Protein AF-A0A7R9AU11-F1 (afdb_monomer_lite)

pLDDT: mean 81.53, std 12.24, range [40.12, 93.38]

Secondary structure (DSSP, 8-state):
-HHHHHHHHHHHHHHHHHHHHHHHHHHHHHHHHH--SHHHHHHHHHHHHHHHHHHHHHHHHHHHHHH-SS-S--HHHHHHHHHHHHHHHHHHHHHHHHHHHHTT--

Organism: Timema shepardi (NCBI:txid629360)

InterPro domains:
  IPR007207 CCR4-Not complex component, Not N-terminal domain [PF04065] (4-87)
  IPR040168 Not2/Not3/Not5 [PTHR23326] (24-89)

Sequence (106 aa):
MAATRKLQGEIDRCLKKVTEGVETFEDIWQKVHNATNSNQKEKYEADLKKEIKKLQRLRDQIKSWIASGEIKDKSTLLDYRKLIETVKEVSEKKEAYKRMIAVKSE

Structure (mmCIF, N/CA/C/O b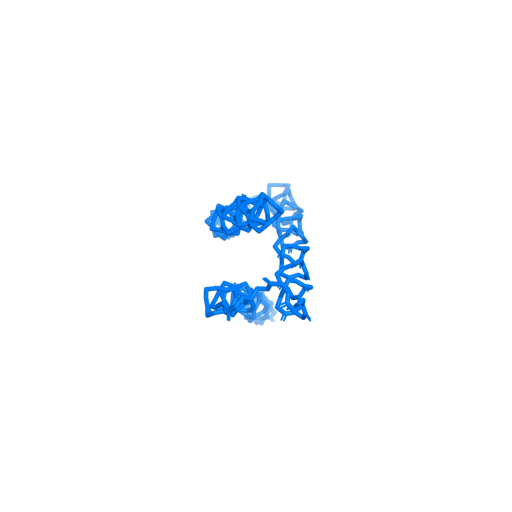ackbone):
data_AF-A0A7R9AU11-F1
#
_entry.id   AF-A0A7R9AU11-F1
#
loop_
_atom_site.group_PDB
_atom_site.id
_atom_site.type_symbol
_atom_site.label_atom_id
_atom_site.label_alt_id
_atom_site.label_comp_id
_atom_site.label_asym_id
_atom_site.label_entity_id
_atom_site.label_seq_id
_atom_site.pdbx_PDB_ins_code
_atom_site.Cartn_x
_atom_site.Cartn_y
_atom_site.Cartn_z
_atom_site.occupancy
_atom_site.B_iso_or_equiv
_atom_site.auth_seq_id
_atom_site.auth_comp_id
_atom_site.auth_asym_id
_atom_site.auth_atom_id
_atom_site.pdbx_PDB_model_num
ATOM 1 N N . MET A 1 1 ? -13.729 9.753 23.840 1.00 58.09 1 MET A N 1
ATOM 2 C CA . MET A 1 1 ? -14.385 9.820 22.508 1.00 58.09 1 MET A CA 1
ATOM 3 C C . MET A 1 1 ? -13.538 10.524 21.432 1.00 58.09 1 MET A C 1
ATOM 5 O O . MET A 1 1 ? -13.659 10.145 20.275 1.00 58.09 1 MET A O 1
ATOM 9 N N . ALA A 1 2 ? -12.676 11.507 21.753 1.00 63.41 2 ALA A N 1
ATOM 10 C CA . ALA A 1 2 ? -11.844 12.201 20.749 1.00 63.41 2 ALA A CA 1
ATOM 11 C C . ALA A 1 2 ? -10.679 11.353 20.184 1.00 63.41 2 ALA A C 1
ATOM 13 O O . ALA A 1 2 ? -10.436 11.383 18.980 1.00 63.41 2 ALA A O 1
ATOM 14 N N . ALA A 1 3 ? -10.008 10.550 21.022 1.00 64.31 3 ALA A N 1
ATOM 15 C CA . ALA A 1 3 ? -8.905 9.675 20.597 1.00 64.31 3 ALA A CA 1
ATOM 16 C C . ALA A 1 3 ? -9.351 8.628 19.557 1.00 64.31 3 ALA A C 1
ATOM 18 O O . ALA A 1 3 ? -8.717 8.476 18.519 1.00 64.31 3 ALA A O 1
ATOM 19 N N . THR A 1 4 ? -10.513 8.004 19.772 1.00 69.69 4 THR A N 1
ATOM 20 C CA . THR A 1 4 ? -11.099 7.017 18.850 1.00 69.69 4 THR A CA 1
ATOM 21 C C . THR A 1 4 ? -11.444 7.620 17.483 1.00 69.69 4 THR A C 1
ATOM 23 O O . THR A 1 4 ? -11.198 6.991 16.461 1.00 69.69 4 THR A O 1
ATOM 26 N N . ARG A 1 5 ? -11.955 8.864 17.431 1.00 75.75 5 ARG A N 1
ATOM 27 C CA . ARG A 1 5 ? -12.223 9.557 16.153 1.00 75.75 5 ARG A CA 1
ATOM 28 C C . ARG A 1 5 ? -10.940 9.928 15.412 1.00 75.75 5 ARG A C 1
ATOM 30 O O . ARG A 1 5 ? -10.905 9.851 14.188 1.00 75.75 5 ARG A O 1
ATOM 37 N N . LYS A 1 6 ? -9.890 10.319 16.141 1.00 82.69 6 LYS A N 1
ATOM 38 C CA . LYS A 1 6 ? -8.582 10.626 15.549 1.00 82.69 6 LYS A CA 1
ATOM 39 C C . LYS A 1 6 ? -7.960 9.378 14.917 1.00 82.69 6 LYS A C 1
ATOM 41 O O . LYS A 1 6 ? -7.531 9.447 13.768 1.00 82.69 6 LYS A O 1
ATOM 46 N N . LEU A 1 7 ? -8.002 8.249 15.629 1.00 84.69 7 LEU A N 1
ATOM 47 C CA . LEU A 1 7 ? -7.533 6.956 15.131 1.00 84.69 7 LEU A CA 1
ATOM 48 C C . LEU A 1 7 ? -8.318 6.510 13.890 1.00 84.69 7 LEU A C 1
ATOM 50 O O . LEU A 1 7 ? -7.708 6.114 12.902 1.00 84.69 7 LEU A O 1
ATOM 54 N N . GLN A 1 8 ? -9.647 6.653 13.890 1.00 84.25 8 GLN A N 1
ATOM 55 C CA . GLN A 1 8 ? -10.461 6.312 12.719 1.00 84.25 8 GLN A CA 1
ATOM 56 C C . GLN A 1 8 ? -10.060 7.125 11.478 1.00 84.25 8 GLN A C 1
ATOM 58 O O . GLN A 1 8 ? -9.867 6.560 10.408 1.00 84.25 8 GLN A O 1
ATOM 63 N N . GLY A 1 9 ? -9.823 8.433 11.623 1.00 89.88 9 GLY A N 1
ATOM 64 C CA . GLY A 1 9 ? -9.352 9.258 10.506 1.00 89.88 9 GLY A CA 1
ATOM 65 C C . GLY A 1 9 ? -7.937 8.903 10.022 1.00 89.88 9 GLY A C 1
ATOM 66 O O . GLY A 1 9 ? -7.602 9.116 8.857 1.00 89.88 9 GLY A O 1
ATOM 67 N N . GLU A 1 10 ? -7.072 8.376 10.891 1.00 90.19 10 GLU A N 1
ATOM 68 C CA . GLU A 1 10 ? -5.771 7.825 10.487 1.00 90.19 10 GLU A CA 1
ATOM 69 C C . GLU A 1 10 ? -5.922 6.513 9.715 1.00 90.19 10 GLU A C 1
ATOM 71 O O . GLU A 1 10 ? -5.259 6.345 8.687 1.00 90.19 10 GLU A O 1
ATOM 76 N N . ILE A 1 11 ? -6.833 5.644 10.158 1.00 90.00 11 ILE A N 1
ATOM 77 C CA . ILE A 1 11 ? -7.187 4.404 9.466 1.00 90.00 11 ILE A CA 1
ATOM 78 C C . ILE A 1 11 ? -7.703 4.721 8.067 1.00 90.00 11 ILE A C 1
ATOM 80 O O . ILE A 1 11 ? -7.102 4.269 7.098 1.00 90.00 11 ILE A O 1
ATOM 84 N N . ASP A 1 12 ? -8.724 5.567 7.933 1.00 91.00 12 ASP A N 1
ATOM 85 C CA . ASP A 1 12 ? -9.341 5.872 6.637 1.00 91.00 12 ASP A CA 1
ATOM 86 C C . ASP A 1 12 ? -8.324 6.450 5.635 1.00 91.00 12 ASP A C 1
ATOM 88 O O . ASP A 1 12 ? -8.319 6.099 4.453 1.00 91.00 12 ASP A O 1
ATOM 92 N N . ARG A 1 13 ? -7.397 7.298 6.106 1.00 93.38 13 ARG A N 1
ATOM 93 C CA . ARG A 1 13 ? -6.293 7.820 5.281 1.00 93.38 13 ARG A CA 1
ATOM 94 C C . ARG A 1 13 ? -5.306 6.737 4.860 1.00 93.38 13 ARG A C 1
ATOM 96 O O . ARG A 1 13 ? -4.789 6.794 3.749 1.00 93.38 13 ARG A O 1
ATOM 103 N N . CYS A 1 14 ? -5.005 5.788 5.738 1.00 93.19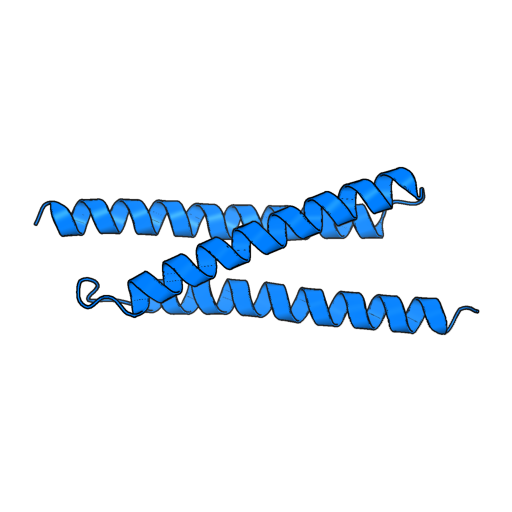 14 CYS A N 1
ATOM 104 C CA . CYS A 1 14 ? -4.144 4.659 5.407 1.00 93.19 14 CYS A CA 1
ATOM 105 C C . CYS A 1 14 ? -4.813 3.740 4.383 1.00 93.19 14 CYS A C 1
ATOM 107 O O . CYS A 1 14 ? -4.178 3.401 3.392 1.00 93.19 14 CYS A O 1
ATOM 109 N N . LEU A 1 15 ? -6.100 3.427 4.558 1.00 90.81 15 LEU A N 1
ATOM 110 C CA . LEU A 1 15 ? -6.859 2.608 3.612 1.00 90.81 15 LEU A CA 1
ATOM 111 C C . LEU A 1 15 ? -6.893 3.243 2.215 1.00 90.81 15 LEU A C 1
ATOM 113 O O . LEU A 1 15 ? -6.601 2.559 1.240 1.00 90.81 15 LEU A O 1
ATOM 117 N N . LYS A 1 16 ? -7.117 4.562 2.114 1.00 93.38 16 LYS A N 1
ATOM 118 C CA . LYS A 1 16 ? -7.013 5.280 0.829 1.00 93.38 16 LYS A CA 1
ATOM 119 C C . LYS A 1 16 ? -5.638 5.133 0.175 1.00 93.38 16 LYS A C 1
ATOM 121 O O . LYS A 1 16 ? -5.561 4.801 -1.002 1.00 93.38 16 LYS A O 1
ATOM 126 N N . LYS A 1 17 ? -4.556 5.298 0.945 1.00 93.25 17 LYS A N 1
ATOM 127 C CA . LYS A 1 17 ? -3.183 5.111 0.440 1.00 93.25 17 LYS A CA 1
ATOM 128 C C . LYS A 1 17 ? -2.915 3.686 -0.033 1.00 93.25 17 LYS A C 1
ATOM 130 O O . LYS A 1 17 ? -2.113 3.498 -0.940 1.00 93.25 17 LYS A O 1
ATOM 135 N N . VAL A 1 18 ? -3.539 2.687 0.592 1.00 91.12 18 VAL A N 1
ATOM 136 C CA . VAL A 1 18 ? -3.438 1.299 0.133 1.00 91.12 18 VAL A CA 1
ATOM 137 C C . VAL A 1 18 ? -4.086 1.160 -1.237 1.00 91.12 18 VAL A C 1
ATOM 139 O O . VAL A 1 18 ? -3.437 0.639 -2.134 1.00 91.12 18 VAL A O 1
ATOM 142 N N . THR A 1 19 ? -5.310 1.660 -1.419 1.00 91.00 19 THR A N 1
ATOM 143 C CA . THR A 1 19 ? -6.005 1.606 -2.715 1.00 91.00 19 THR A CA 1
ATOM 144 C C . THR A 1 19 ? -5.202 2.302 -3.814 1.00 91.00 19 THR A C 1
ATOM 146 O O . THR A 1 19 ? -4.889 1.681 -4.825 1.00 91.00 19 THR A O 1
ATOM 149 N N . GLU A 1 20 ? -4.772 3.543 -3.573 1.00 92.94 20 GLU A N 1
ATOM 150 C CA . GLU A 1 20 ? -3.939 4.312 -4.512 1.00 92.94 20 GLU A CA 1
ATOM 151 C C . GLU A 1 20 ? -2.616 3.592 -4.830 1.00 92.94 20 GLU A C 1
ATOM 153 O O . GLU A 1 20 ? -2.163 3.572 -5.976 1.00 92.94 20 GLU A O 1
ATOM 158 N N . GLY A 1 21 ? -1.991 2.975 -3.822 1.00 89.88 21 GLY A N 1
ATOM 159 C CA . GLY A 1 21 ? -0.753 2.218 -3.985 1.00 89.88 21 GLY A CA 1
ATOM 160 C C . GLY A 1 21 ? -0.932 0.948 -4.818 1.00 89.88 21 GLY A C 1
ATOM 161 O O . GLY A 1 21 ? -0.040 0.608 -5.591 1.00 89.88 21 GLY A O 1
ATOM 162 N N . VAL A 1 22 ? -2.076 0.262 -4.704 1.00 89.19 22 VAL A N 1
ATOM 163 C CA . VAL A 1 22 ? -2.403 -0.916 -5.527 1.00 89.19 22 VAL A CA 1
ATOM 164 C C . VAL A 1 22 ? -2.617 -0.517 -6.987 1.00 89.19 22 VAL A C 1
ATOM 166 O O . VAL A 1 22 ? -2.010 -1.125 -7.866 1.00 89.19 22 VAL A O 1
ATOM 169 N N . GLU A 1 23 ? -3.391 0.537 -7.251 1.00 91.31 23 GLU A N 1
ATOM 170 C CA . GLU A 1 23 ? -3.599 1.051 -8.615 1.00 91.31 23 GLU A CA 1
ATOM 171 C C . GLU A 1 23 ? -2.277 1.504 -9.251 1.00 91.31 23 GLU A C 1
ATOM 173 O O . GLU A 1 23 ? -1.949 1.135 -10.380 1.00 91.31 23 GLU A O 1
ATOM 178 N N . THR A 1 24 ? -1.462 2.242 -8.491 1.00 90.69 24 THR A N 1
ATOM 179 C CA . THR A 1 24 ? -0.128 2.679 -8.929 1.00 90.69 24 THR A CA 1
ATOM 180 C C . THR A 1 24 ? 0.788 1.486 -9.207 1.00 90.69 24 THR A C 1
ATOM 182 O O . THR A 1 24 ? 1.536 1.487 -10.185 1.00 90.69 24 THR A O 1
ATOM 185 N N . PHE A 1 25 ? 0.739 0.453 -8.364 1.00 87.88 25 PHE A N 1
ATOM 186 C CA . PHE A 1 25 ? 1.509 -0.770 -8.559 1.00 87.88 25 PHE A CA 1
ATOM 187 C C . PHE A 1 25 ? 1.123 -1.473 -9.873 1.00 87.88 25 PHE A C 1
ATOM 189 O O . PHE A 1 25 ? 2.010 -1.881 -10.625 1.00 87.88 25 PHE A O 1
ATOM 196 N N . GLU A 1 26 ? -0.172 -1.578 -10.182 1.00 88.50 26 GLU A N 1
ATOM 197 C CA . GLU A 1 26 ? -0.648 -2.177 -11.433 1.00 88.50 26 GLU A CA 1
ATOM 198 C C . GLU A 1 26 ? -0.243 -1.360 -12.668 1.00 88.50 26 GLU A C 1
ATOM 200 O O . GLU A 1 26 ? 0.221 -1.938 -13.654 1.00 88.50 26 GLU A O 1
ATOM 205 N N . ASP A 1 27 ? -0.334 -0.030 -12.611 1.00 91.12 27 ASP A N 1
ATOM 206 C CA . ASP A 1 27 ? 0.095 0.856 -13.701 1.00 91.12 27 ASP A CA 1
ATOM 207 C C . ASP A 1 27 ? 1.608 0.750 -13.967 1.00 91.12 27 ASP A C 1
ATOM 209 O O . ASP A 1 27 ? 2.043 0.550 -15.107 1.00 91.12 27 ASP A O 1
ATOM 213 N N . ILE A 1 28 ? 2.436 0.800 -12.915 1.00 89.06 28 ILE A N 1
ATOM 214 C CA . ILE A 1 28 ? 3.889 0.624 -13.056 1.00 89.06 28 ILE A CA 1
ATOM 215 C C . ILE A 1 28 ? 4.200 -0.774 -13.599 1.00 89.06 28 ILE A C 1
ATOM 217 O O . ILE A 1 28 ? 5.056 -0.908 -14.472 1.00 89.06 28 ILE A O 1
ATOM 221 N N . TRP A 1 29 ? 3.496 -1.812 -13.142 1.00 85.25 29 TRP A N 1
ATOM 222 C CA . TRP A 1 29 ? 3.674 -3.173 -13.646 1.00 85.25 29 TRP A CA 1
ATOM 223 C C . TRP A 1 29 ? 3.431 -3.271 -15.158 1.00 85.25 29 TRP A C 1
ATOM 225 O O . TRP A 1 29 ? 4.240 -3.865 -15.879 1.00 85.25 29 TRP A O 1
ATOM 235 N N . GLN A 1 30 ? 2.348 -2.664 -15.654 1.00 88.50 30 GLN A N 1
ATOM 236 C CA . GLN A 1 30 ? 2.070 -2.601 -17.091 1.00 88.50 30 GLN A CA 1
ATOM 237 C C . GLN A 1 30 ? 3.187 -1.867 -17.839 1.00 88.50 30 GLN A C 1
ATOM 239 O O . GLN A 1 30 ? 3.653 -2.343 -18.874 1.00 88.50 30 GLN A O 1
ATOM 244 N N . LYS A 1 31 ? 3.698 -0.761 -17.284 1.00 88.31 31 LYS A N 1
ATOM 245 C CA . LYS A 1 31 ? 4.829 -0.016 -17.861 1.00 88.31 31 LYS A CA 1
ATOM 246 C C . LYS A 1 31 ? 6.119 -0.836 -17.908 1.00 88.31 31 LYS A C 1
ATOM 248 O O . LYS A 1 31 ? 6.778 -0.831 -18.942 1.00 88.31 31 LYS A O 1
ATOM 253 N N . VAL A 1 32 ? 6.454 -1.594 -16.856 1.00 85.50 32 VAL A N 1
ATOM 254 C CA . VAL A 1 32 ? 7.599 -2.534 -16.861 1.00 85.50 32 VAL A CA 1
ATOM 255 C C . VAL A 1 32 ? 7.433 -3.579 -17.964 1.00 85.50 32 VAL A C 1
ATOM 257 O O . VAL A 1 32 ? 8.406 -3.957 -18.611 1.00 85.50 32 VAL A O 1
ATOM 260 N N . HIS A 1 33 ? 6.214 -4.088 -18.164 1.00 82.38 33 HIS A N 1
ATOM 261 C CA . HIS A 1 33 ? 5.957 -5.126 -19.159 1.00 82.38 33 HIS A CA 1
ATOM 262 C C . HIS A 1 33 ? 5.999 -4.612 -20.601 1.00 82.38 33 HIS A C 1
ATOM 264 O O . HIS A 1 33 ? 6.527 -5.312 -21.461 1.00 82.38 33 HIS A O 1
ATOM 270 N N . ASN A 1 34 ? 5.486 -3.406 -20.837 1.00 85.31 34 ASN A N 1
ATOM 271 C CA . ASN A 1 34 ? 5.419 -2.787 -22.160 1.00 85.31 34 ASN A CA 1
ATOM 272 C C . ASN A 1 34 ? 6.713 -2.061 -22.552 1.00 85.31 34 ASN A C 1
ATOM 274 O O . ASN A 1 34 ? 6.905 -1.744 -23.724 1.00 85.31 34 ASN A O 1
ATOM 278 N N . ALA A 1 35 ? 7.597 -1.767 -21.593 1.00 86.94 35 ALA A N 1
ATOM 279 C CA . ALA A 1 35 ? 8.872 -1.121 -21.867 1.00 86.94 35 ALA A CA 1
ATOM 280 C C . ALA A 1 35 ? 9.756 -2.015 -22.750 1.00 86.94 35 ALA A C 1
ATOM 282 O O . ALA A 1 35 ? 10.149 -3.115 -22.364 1.00 86.94 35 ALA A O 1
ATOM 283 N N . THR A 1 36 ? 10.106 -1.505 -23.930 1.00 86.00 36 THR A N 1
ATOM 284 C CA . THR A 1 36 ? 10.954 -2.199 -24.910 1.00 86.00 36 THR A CA 1
ATOM 285 C C . THR A 1 36 ? 12.438 -1.862 -24.770 1.00 86.00 36 THR A C 1
ATOM 287 O O . THR A 1 36 ? 13.274 -2.575 -25.318 1.00 86.00 36 THR A O 1
ATOM 290 N N . ASN A 1 37 ? 12.794 -0.803 -24.031 1.00 88.56 37 ASN A N 1
ATOM 291 C CA . ASN A 1 37 ? 14.187 -0.427 -23.778 1.00 88.56 37 ASN A CA 1
ATOM 292 C C . ASN A 1 37 ? 14.618 -0.694 -22.327 1.00 88.56 37 ASN A C 1
ATOM 294 O O . ASN A 1 37 ? 13.828 -0.562 -21.389 1.00 88.56 37 ASN A O 1
ATOM 298 N N . SER A 1 38 ? 15.899 -1.040 -22.154 1.00 85.06 38 SER A N 1
ATOM 299 C CA . SER A 1 38 ? 16.461 -1.467 -20.864 1.00 85.06 38 SER A CA 1
ATOM 300 C C . SER A 1 38 ? 16.409 -0.371 -19.796 1.00 85.06 38 SER A C 1
ATOM 302 O O . SER A 1 38 ? 15.971 -0.628 -18.680 1.00 85.06 38 SER A O 1
ATOM 304 N N . ASN A 1 39 ? 16.759 0.874 -20.140 1.00 89.19 39 ASN A N 1
ATOM 305 C CA . ASN A 1 39 ? 16.774 1.981 -19.176 1.00 89.19 39 ASN A CA 1
ATOM 306 C C . ASN A 1 39 ? 15.391 2.279 -18.575 1.00 89.19 39 ASN A C 1
ATOM 308 O O . ASN A 1 39 ? 15.275 2.542 -17.378 1.00 89.19 39 ASN A O 1
ATOM 312 N N . GLN A 1 40 ? 14.328 2.274 -19.387 1.00 88.00 40 GLN A N 1
ATOM 313 C CA . GLN A 1 40 ? 12.967 2.483 -18.887 1.00 88.00 40 GLN A CA 1
ATOM 314 C C . GLN A 1 40 ? 12.509 1.295 -18.053 1.00 88.00 40 GLN A C 1
ATOM 316 O O . GLN A 1 40 ? 11.893 1.501 -17.010 1.00 88.00 40 GLN A O 1
ATOM 321 N N . LYS A 1 41 ? 12.849 0.073 -18.472 1.00 85.62 41 LYS A N 1
ATOM 322 C CA . LYS A 1 41 ? 12.534 -1.135 -17.714 1.00 85.62 41 LYS A CA 1
ATOM 323 C C . LYS A 1 41 ? 13.160 -1.094 -16.317 1.00 85.62 41 LYS A C 1
ATOM 325 O O . LYS A 1 41 ? 12.430 -1.217 -15.341 1.00 85.62 41 LYS A O 1
ATOM 330 N N . GLU A 1 42 ? 14.454 -0.795 -16.205 1.00 87.69 42 GLU A N 1
ATOM 331 C CA . GLU A 1 42 ? 15.146 -0.649 -14.913 1.00 87.69 42 GLU A CA 1
ATOM 332 C C . GLU A 1 42 ? 14.547 0.466 -14.046 1.00 87.69 42 GLU A C 1
ATOM 334 O O . GLU A 1 42 ? 14.356 0.297 -12.839 1.00 87.69 42 GLU A O 1
ATOM 339 N N . LYS A 1 43 ? 14.194 1.604 -14.657 1.00 91.69 43 LYS A N 1
ATOM 340 C CA . LYS A 1 43 ? 13.521 2.702 -13.954 1.00 91.69 43 LYS A CA 1
ATOM 341 C C . LYS A 1 43 ? 12.179 2.252 -13.375 1.00 91.69 43 LYS A C 1
ATOM 343 O O . LYS A 1 43 ? 11.916 2.477 -12.194 1.00 91.69 43 LYS A O 1
ATOM 348 N N . TYR A 1 44 ? 11.338 1.617 -14.188 1.00 89.38 44 TYR A N 1
ATOM 349 C CA . TYR A 1 44 ? 10.027 1.156 -13.746 1.00 89.38 44 TYR A CA 1
ATOM 350 C C . TYR A 1 44 ? 10.136 0.013 -12.730 1.00 89.38 44 TYR A C 1
ATOM 352 O O . TYR A 1 44 ? 9.365 -0.008 -11.779 1.00 89.38 44 TYR A O 1
ATOM 360 N N . GLU A 1 45 ? 11.123 -0.879 -12.842 1.00 83.94 45 GLU A N 1
ATOM 361 C CA . GLU A 1 45 ? 11.408 -1.903 -11.827 1.00 83.94 45 GLU A CA 1
ATOM 362 C C . GLU A 1 45 ? 11.818 -1.277 -10.484 1.00 83.94 45 GLU A C 1
ATOM 364 O O . GLU A 1 45 ? 11.366 -1.713 -9.418 1.00 83.94 45 GLU A O 1
ATOM 369 N N . ALA A 1 46 ? 12.632 -0.217 -10.508 1.00 87.31 46 ALA A N 1
ATOM 370 C CA . ALA A 1 46 ? 13.004 0.519 -9.304 1.00 87.31 46 ALA A CA 1
ATOM 371 C C . ALA A 1 46 ? 11.793 1.205 -8.651 1.00 87.31 46 ALA A C 1
ATOM 373 O O . ALA A 1 46 ? 11.655 1.173 -7.423 1.00 87.31 46 ALA A O 1
ATOM 374 N N . ASP A 1 47 ? 10.907 1.799 -9.450 1.00 88.75 47 ASP A N 1
ATOM 375 C CA . ASP A 1 47 ? 9.690 2.443 -8.955 1.00 88.75 47 ASP A CA 1
ATOM 376 C C . ASP A 1 47 ? 8.669 1.415 -8.441 1.00 88.75 47 ASP A C 1
ATOM 378 O O . ASP A 1 47 ? 8.127 1.591 -7.347 1.00 88.75 47 ASP A O 1
ATOM 382 N N . LEU A 1 48 ? 8.522 0.276 -9.121 1.00 86.38 48 LEU A N 1
ATOM 383 C CA . LEU A 1 48 ? 7.713 -0.859 -8.670 1.00 86.38 48 LEU A CA 1
ATOM 384 C C . LEU A 1 48 ? 8.200 -1.365 -7.306 1.00 86.38 48 LEU A C 1
ATOM 386 O O . LEU A 1 48 ? 7.416 -1.548 -6.374 1.00 86.38 48 LEU A O 1
ATOM 390 N N . LYS A 1 49 ? 9.519 -1.523 -7.141 1.00 84.75 49 LYS A N 1
ATOM 391 C CA . LYS A 1 49 ? 10.137 -1.949 -5.877 1.00 84.75 49 LYS A CA 1
ATOM 392 C C . LYS A 1 49 ? 9.896 -0.953 -4.742 1.00 84.75 49 LYS A C 1
ATOM 394 O O . LYS A 1 49 ? 9.718 -1.369 -3.593 1.00 84.75 49 LYS A O 1
ATOM 399 N N . LYS A 1 50 ? 9.904 0.354 -5.026 1.00 87.81 50 LYS A N 1
ATOM 400 C CA . LYS A 1 50 ? 9.557 1.384 -4.032 1.00 87.81 50 LYS A CA 1
ATOM 401 C C . LYS A 1 50 ? 8.092 1.269 -3.618 1.00 87.81 50 LYS A C 1
ATOM 403 O O . LYS A 1 50 ? 7.816 1.338 -2.421 1.00 87.81 50 LYS A O 1
ATOM 408 N N . GLU A 1 51 ? 7.184 1.061 -4.569 1.00 87.94 51 GLU A N 1
ATOM 409 C CA . GLU A 1 51 ? 5.749 0.966 -4.290 1.00 87.94 51 GLU A CA 1
ATOM 410 C C . GLU A 1 51 ? 5.407 -0.287 -3.471 1.00 87.94 51 GLU A C 1
ATOM 412 O O . GLU A 1 51 ? 4.742 -0.190 -2.440 1.00 87.94 51 GLU A O 1
ATOM 417 N N . ILE A 1 52 ? 6.008 -1.438 -3.800 1.00 83.50 52 ILE A N 1
ATOM 418 C CA . ILE A 1 52 ? 5.899 -2.665 -2.991 1.00 83.50 52 ILE A CA 1
ATOM 419 C C . ILE A 1 52 ? 6.319 -2.404 -1.536 1.00 83.50 52 ILE A C 1
ATOM 421 O O . ILE A 1 52 ? 5.621 -2.803 -0.602 1.00 83.50 52 ILE A O 1
ATOM 425 N N . LYS A 1 53 ? 7.445 -1.710 -1.312 1.00 86.44 53 LYS A N 1
ATOM 426 C CA . LYS A 1 53 ? 7.902 -1.383 0.050 1.00 86.44 53 LYS A CA 1
ATOM 427 C C . LYS A 1 53 ? 6.933 -0.457 0.791 1.00 86.44 53 LYS A C 1
ATOM 429 O O . LYS A 1 53 ? 6.796 -0.592 2.007 1.00 86.44 53 LYS A O 1
ATOM 434 N N . LYS A 1 54 ? 6.268 0.479 0.105 1.00 89.25 54 LYS A N 1
ATOM 435 C CA . LYS A 1 54 ? 5.239 1.333 0.725 1.00 89.25 54 LYS A CA 1
ATOM 436 C C . LYS A 1 54 ? 4.022 0.513 1.139 1.00 89.25 54 LYS A C 1
ATOM 438 O O . LYS A 1 54 ? 3.614 0.605 2.294 1.00 89.25 54 LYS A O 1
ATOM 443 N N . LEU A 1 55 ? 3.504 -0.330 0.244 1.00 86.62 55 LEU A N 1
ATOM 444 C CA . LEU A 1 55 ? 2.378 -1.223 0.533 1.00 86.62 55 LEU A CA 1
ATOM 445 C C . LEU A 1 55 ? 2.686 -2.158 1.713 1.00 86.62 55 LEU A C 1
ATOM 447 O O . LEU A 1 55 ? 1.853 -2.324 2.600 1.00 86.62 55 LEU A O 1
ATOM 451 N N . GLN A 1 56 ? 3.911 -2.688 1.799 1.00 84.25 56 GLN A N 1
ATOM 452 C CA . GLN A 1 56 ? 4.359 -3.485 2.949 1.00 84.25 56 GLN A CA 1
ATOM 453 C C . GLN A 1 56 ? 4.326 -2.697 4.268 1.00 84.25 56 GLN A C 1
ATOM 455 O O . GLN A 1 56 ? 3.818 -3.204 5.267 1.00 84.25 56 GLN A O 1
ATOM 460 N N . ARG A 1 57 ? 4.799 -1.443 4.278 1.00 89.31 57 ARG A N 1
ATOM 461 C CA . ARG A 1 57 ? 4.732 -0.582 5.474 1.00 89.31 57 ARG A CA 1
ATOM 462 C C . ARG A 1 57 ? 3.291 -0.309 5.905 1.00 89.31 57 ARG A C 1
ATOM 464 O O . ARG A 1 57 ? 2.995 -0.380 7.094 1.00 89.31 57 ARG A O 1
ATOM 471 N N . LEU A 1 58 ? 2.396 -0.037 4.951 1.00 89.00 58 LEU A N 1
ATOM 472 C CA . LEU A 1 58 ? 0.969 0.160 5.229 1.00 89.00 58 LEU A CA 1
ATOM 473 C C . LEU A 1 58 ? 0.336 -1.117 5.797 1.00 89.00 58 LEU A C 1
ATOM 475 O O . LEU A 1 58 ? -0.404 -1.053 6.775 1.00 89.00 58 LEU A O 1
ATOM 479 N N . ARG A 1 59 ? 0.690 -2.289 5.256 1.00 89.88 59 ARG A N 1
ATOM 480 C CA . ARG A 1 59 ? 0.249 -3.595 5.768 1.00 89.88 59 ARG A CA 1
ATOM 481 C C . ARG A 1 59 ? 0.686 -3.820 7.211 1.00 89.88 59 ARG A C 1
ATOM 483 O O . ARG A 1 59 ? -0.115 -4.288 8.017 1.00 89.88 59 ARG A O 1
ATOM 490 N N . ASP A 1 60 ? 1.928 -3.496 7.554 1.00 88.81 60 ASP A N 1
ATOM 491 C CA . ASP A 1 60 ? 2.424 -3.663 8.924 1.00 88.81 60 ASP A CA 1
ATOM 492 C C . ASP A 1 60 ? 1.789 -2.658 9.898 1.00 88.81 60 ASP A C 1
ATOM 494 O O . ASP A 1 60 ? 1.507 -3.010 11.044 1.00 88.81 60 ASP A O 1
ATOM 498 N N . GLN A 1 61 ? 1.459 -1.450 9.434 1.00 89.50 61 GLN A N 1
ATOM 499 C CA . GLN A 1 61 ? 0.672 -0.487 10.208 1.00 89.50 61 GLN A CA 1
ATOM 500 C C . GLN A 1 61 ? -0.774 -0.962 10.426 1.00 89.50 61 GLN A C 1
ATOM 502 O O . GLN A 1 61 ? -1.297 -0.888 11.534 1.00 89.50 61 GLN A O 1
ATOM 507 N N . ILE A 1 62 ? -1.410 -1.543 9.407 1.00 90.44 62 ILE A N 1
ATOM 508 C CA . ILE A 1 62 ? -2.720 -2.191 9.554 1.00 90.44 62 ILE A CA 1
ATOM 509 C C . ILE A 1 62 ? -2.631 -3.362 10.542 1.00 90.44 62 ILE A C 1
ATOM 511 O O . ILE A 1 62 ? -3.508 -3.532 11.388 1.00 90.44 62 ILE A O 1
ATOM 515 N N . LYS A 1 63 ? -1.549 -4.148 10.496 1.00 90.94 63 LYS A N 1
ATOM 516 C CA . LYS A 1 63 ? -1.305 -5.246 11.439 1.00 90.94 63 LYS A CA 1
ATOM 517 C C . LYS A 1 63 ? -1.181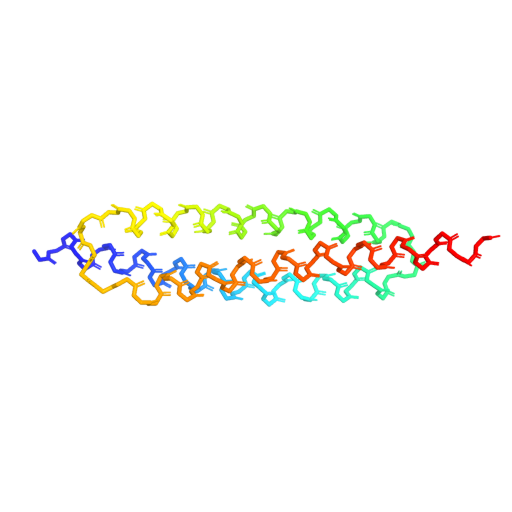 -4.748 12.883 1.00 90.94 63 LYS A C 1
ATOM 519 O O . LYS A 1 63 ? -1.734 -5.392 13.773 1.00 90.94 63 LYS A O 1
ATOM 524 N N . SER A 1 64 ? -0.499 -3.625 13.129 1.00 92.19 64 SER A N 1
ATOM 525 C CA . SER A 1 64 ? -0.395 -3.054 14.481 1.00 92.19 64 SER A CA 1
ATOM 526 C C . SER A 1 64 ? -1.746 -2.543 14.991 1.00 92.19 64 SER A C 1
ATOM 528 O O . SER A 1 64 ? -2.083 -2.768 16.152 1.00 92.19 64 SER A O 1
ATOM 530 N N . TRP A 1 65 ? -2.574 -1.963 14.119 1.00 90.88 65 TRP A N 1
ATOM 531 C CA . TRP A 1 65 ? -3.948 -1.577 14.449 1.00 90.88 65 TRP A CA 1
ATOM 532 C C . TRP A 1 65 ? -4.856 -2.774 14.743 1.00 90.88 65 TRP A C 1
ATOM 534 O O . TRP A 1 65 ? -5.603 -2.745 15.716 1.00 90.88 65 TRP A O 1
ATOM 544 N N . ILE A 1 66 ? -4.746 -3.864 13.979 1.00 87.38 66 ILE A N 1
ATOM 545 C CA . ILE A 1 66 ? -5.462 -5.118 14.269 1.00 87.38 66 ILE A CA 1
ATOM 546 C C . ILE A 1 66 ? -5.030 -5.696 15.623 1.00 87.38 66 ILE A C 1
ATOM 548 O O . ILE A 1 66 ? -5.865 -6.233 16.349 1.00 87.38 66 ILE A O 1
ATOM 552 N N . ALA A 1 67 ? -3.748 -5.593 15.981 1.00 89.19 67 ALA A N 1
ATOM 553 C CA . ALA A 1 67 ? -3.247 -6.033 17.282 1.00 89.19 67 ALA A CA 1
ATOM 554 C C . ALA A 1 67 ? -3.672 -5.104 18.436 1.00 89.19 67 ALA A C 1
ATOM 556 O O . ALA A 1 67 ? -3.701 -5.540 19.585 1.00 89.19 67 ALA A O 1
ATOM 557 N N . SE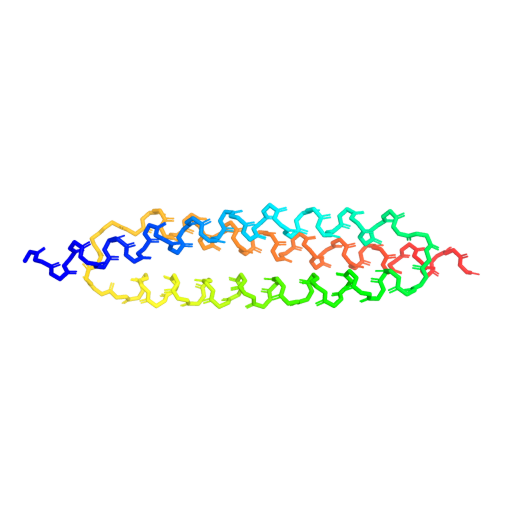R A 1 68 ? -4.043 -3.852 18.145 1.00 84.75 68 SER A N 1
ATOM 558 C CA . SER A 1 68 ? -4.536 -2.906 19.147 1.00 84.75 68 SER A CA 1
ATOM 559 C C . SER A 1 68 ? -5.920 -3.304 19.681 1.00 84.75 68 SER A C 1
ATOM 561 O O . SER A 1 68 ? -6.791 -3.792 18.951 1.00 84.75 68 SER A O 1
ATOM 563 N N . GLY A 1 69 ? -6.134 -3.087 20.980 1.00 81.19 69 GLY A N 1
ATOM 564 C CA . GLY A 1 69 ? -7.428 -3.266 21.649 1.00 81.19 69 GLY A CA 1
ATOM 565 C C . GLY A 1 69 ? -8.387 -2.083 21.474 1.00 81.19 69 GLY A C 1
ATOM 566 O O . GLY A 1 69 ? -9.549 -2.176 21.857 1.00 81.19 69 GLY A O 1
ATOM 567 N N . GLU A 1 70 ? -7.927 -0.973 20.889 1.00 81.75 70 GLU A N 1
ATOM 568 C CA . GLU A 1 70 ? -8.715 0.262 20.749 1.00 81.75 70 GLU A CA 1
ATOM 569 C C . GLU A 1 70 ? -9.772 0.195 19.636 1.00 81.75 70 GLU A C 1
ATOM 571 O O . GLU A 1 70 ? -10.701 1.006 19.596 1.00 81.75 70 GLU A O 1
ATOM 576 N N . ILE A 1 71 ? -9.642 -0.779 18.733 1.00 84.69 71 ILE A N 1
ATOM 577 C CA . ILE A 1 71 ? -10.491 -0.940 17.554 1.00 84.69 71 ILE A CA 1
ATOM 578 C C . ILE A 1 71 ? -11.491 -2.063 17.805 1.00 84.69 71 ILE A C 1
ATOM 580 O O . ILE A 1 71 ? -11.111 -3.225 17.955 1.00 84.69 71 ILE A O 1
ATOM 584 N N . LYS A 1 72 ? -12.778 -1.703 17.829 1.00 82.50 72 LYS A N 1
ATOM 585 C CA . LYS A 1 72 ? -13.880 -2.650 18.038 1.00 82.50 72 LYS A CA 1
ATOM 586 C C . LYS A 1 72 ? -14.165 -3.497 16.798 1.00 82.50 72 LYS A C 1
ATOM 588 O O . LYS A 1 72 ? -14.283 -4.709 16.919 1.00 82.50 72 LYS A O 1
ATOM 593 N N . ASP A 1 73 ? -14.253 -2.866 15.628 1.00 83.88 73 ASP A N 1
ATOM 594 C CA . ASP A 1 73 ? -14.487 -3.552 14.357 1.00 83.88 73 ASP A CA 1
ATOM 595 C C . ASP A 1 73 ? -13.203 -3.584 13.524 1.00 83.88 73 ASP A C 1
ATOM 597 O O . ASP A 1 73 ? -12.676 -2.550 13.115 1.00 83.88 73 ASP A O 1
ATOM 601 N N . LYS A 1 74 ? -12.682 -4.792 13.305 1.00 88.12 74 LYS A N 1
ATOM 602 C CA . LYS A 1 74 ? -11.424 -5.041 12.587 1.00 88.12 74 LYS A CA 1
ATOM 603 C C . LYS A 1 74 ? -11.654 -5.595 11.181 1.00 88.12 74 LYS A C 1
ATOM 605 O O . LYS A 1 74 ? -10.674 -5.880 10.496 1.00 88.12 74 LYS A O 1
ATOM 610 N N . SER A 1 75 ? -12.907 -5.745 10.751 1.00 89.31 75 SER A N 1
ATOM 611 C CA . SER A 1 75 ? -13.279 -6.416 9.497 1.00 89.31 75 SER A CA 1
ATOM 612 C C . SER A 1 75 ? -12.614 -5.742 8.297 1.00 89.31 75 SER A C 1
ATOM 614 O O . SER A 1 75 ? -11.815 -6.361 7.597 1.00 89.31 75 SER A O 1
ATOM 616 N N . THR A 1 76 ? -12.790 -4.425 8.169 1.00 87.50 76 THR A N 1
ATOM 617 C CA . THR A 1 76 ? -12.181 -3.629 7.095 1.00 87.50 76 THR A CA 1
ATOM 618 C C . THR A 1 76 ? -10.653 -3.709 7.102 1.00 87.50 76 THR A C 1
ATOM 620 O O . THR A 1 76 ? -10.023 -3.843 6.058 1.00 87.50 76 THR A O 1
ATOM 623 N N . LEU A 1 77 ? -10.023 -3.667 8.280 1.00 87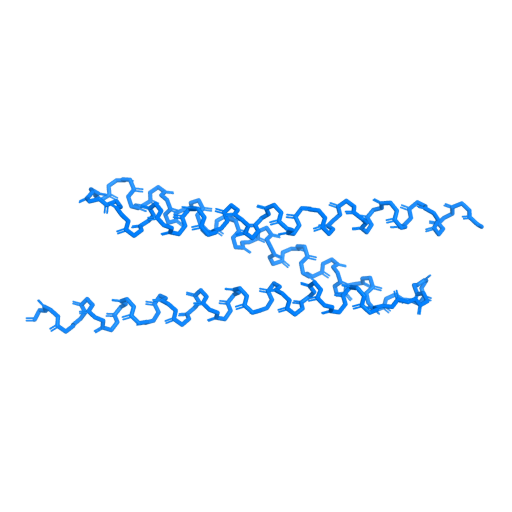.50 77 LEU A N 1
ATOM 624 C CA . LEU A 1 77 ? -8.564 -3.770 8.391 1.00 87.50 77 LEU A CA 1
ATOM 625 C C . LEU A 1 77 ? -8.053 -5.140 7.926 1.00 87.50 77 LEU A C 1
ATOM 627 O O . LEU A 1 77 ? -7.012 -5.226 7.273 1.00 87.50 77 LEU A O 1
ATOM 631 N N . LEU A 1 78 ? -8.777 -6.213 8.251 1.00 89.19 78 LEU A N 1
ATOM 632 C CA . LEU A 1 78 ? -8.445 -7.568 7.815 1.00 89.19 78 LEU A CA 1
ATOM 633 C C . LEU A 1 78 ? -8.575 -7.719 6.295 1.00 89.19 78 LEU A C 1
ATOM 635 O O . LEU A 1 78 ? -7.695 -8.328 5.683 1.00 89.19 78 LEU A O 1
ATOM 639 N N . ASP A 1 79 ? -9.605 -7.131 5.689 1.00 89.94 79 ASP A N 1
ATOM 640 C CA . ASP A 1 79 ? -9.821 -7.178 4.240 1.00 89.94 79 ASP A CA 1
ATOM 641 C C . ASP A 1 79 ? -8.713 -6.448 3.479 1.00 89.94 79 ASP A C 1
ATOM 643 O O . ASP A 1 79 ? -8.103 -7.016 2.5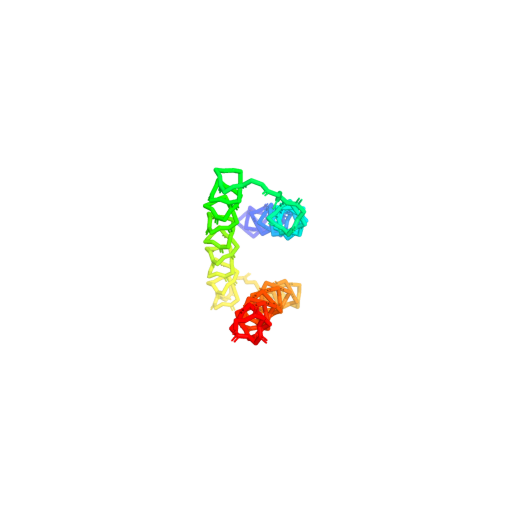73 1.00 89.94 79 ASP A O 1
ATOM 647 N N . TYR A 1 80 ? -8.352 -5.235 3.905 1.00 86.06 80 TYR A N 1
ATOM 648 C CA . TYR A 1 80 ? -7.252 -4.491 3.284 1.00 86.06 80 TYR A CA 1
ATOM 649 C C . TYR A 1 80 ? -5.888 -5.147 3.519 1.00 86.06 80 TYR A C 1
ATOM 651 O O . TYR A 1 80 ? -5.028 -5.129 2.637 1.00 86.06 80 TYR A O 1
ATOM 659 N N . ARG A 1 81 ? -5.676 -5.787 4.676 1.00 87.94 81 ARG A N 1
ATOM 660 C CA . ARG A 1 81 ? -4.470 -6.593 4.901 1.00 87.94 81 ARG A CA 1
ATOM 661 C C . ARG A 1 81 ? -4.383 -7.740 3.889 1.00 87.94 81 ARG A C 1
ATOM 663 O O . ARG A 1 81 ? -3.317 -7.940 3.306 1.00 87.94 81 ARG A O 1
ATOM 670 N N . LYS A 1 82 ? -5.483 -8.472 3.679 1.00 86.19 82 LYS A N 1
ATOM 671 C CA . LYS A 1 82 ? -5.555 -9.557 2.689 1.00 86.19 82 LYS A CA 1
ATOM 672 C C . LYS A 1 82 ? -5.382 -9.039 1.264 1.00 86.19 82 LYS A C 1
ATOM 674 O O . LYS A 1 82 ? -4.701 -9.691 0.478 1.00 86.19 82 LYS A O 1
ATOM 679 N N . LEU A 1 83 ? -5.935 -7.870 0.943 1.00 86.19 83 LEU A N 1
ATOM 680 C CA . LEU A 1 83 ? -5.768 -7.226 -0.360 1.00 86.19 83 LEU A CA 1
ATOM 681 C C . LEU A 1 83 ? -4.281 -7.002 -0.670 1.00 86.19 83 LEU A C 1
ATOM 683 O O . LEU A 1 83 ? -3.798 -7.446 -1.708 1.00 86.19 83 LEU A O 1
ATOM 687 N N . ILE A 1 84 ? -3.528 -6.408 0.265 1.00 81.94 84 ILE A N 1
ATOM 688 C CA . ILE A 1 84 ? -2.084 -6.176 0.086 1.00 81.94 84 ILE A CA 1
ATOM 689 C C . ILE A 1 84 ? -1.308 -7.498 -0.024 1.00 81.94 84 ILE A C 1
ATOM 691 O O . ILE A 1 84 ? -0.393 -7.613 -0.839 1.00 81.94 84 ILE A O 1
ATOM 695 N N . GLU A 1 85 ? -1.653 -8.503 0.788 1.00 79.62 85 GLU A N 1
ATOM 696 C CA . GLU A 1 85 ? -1.019 -9.829 0.727 1.00 79.62 85 GLU A CA 1
ATOM 697 C C . GLU A 1 85 ? -1.283 -10.526 -0.618 1.00 79.62 85 GLU A C 1
ATOM 699 O O . GLU A 1 85 ? -0.356 -11.084 -1.203 1.00 79.62 85 GLU A O 1
ATOM 704 N N . THR A 1 86 ? -2.496 -10.396 -1.158 1.00 80.50 86 THR A N 1
ATOM 705 C CA . THR A 1 86 ? -2.878 -10.938 -2.471 1.00 80.50 86 THR A CA 1
ATOM 706 C C . THR A 1 86 ? -2.105 -10.255 -3.596 1.00 80.50 86 THR A C 1
ATOM 708 O O . THR A 1 86 ? -1.540 -10.931 -4.451 1.00 80.50 86 THR A O 1
ATOM 711 N N . VAL A 1 87 ? -2.003 -8.921 -3.575 1.00 74.19 87 VAL A N 1
ATOM 712 C CA . VAL A 1 87 ? -1.216 -8.157 -4.560 1.00 74.19 87 VAL A CA 1
ATOM 713 C C . VAL A 1 87 ? 0.252 -8.584 -4.532 1.00 74.19 87 VAL A C 1
ATOM 715 O O . VAL A 1 87 ? 0.851 -8.803 -5.585 1.00 74.19 87 VAL A O 1
ATOM 718 N N . LYS A 1 88 ? 0.827 -8.782 -3.339 1.00 68.06 88 LYS A N 1
ATOM 719 C CA . LYS A 1 88 ? 2.208 -9.257 -3.182 1.00 68.06 88 LYS A CA 1
ATOM 720 C C . LYS A 1 88 ? 2.403 -10.665 -3.754 1.00 68.06 88 LYS A C 1
ATOM 722 O O . LYS A 1 88 ? 3.352 -10.881 -4.503 1.00 68.06 88 LYS A O 1
ATOM 727 N N . GLU A 1 89 ? 1.520 -11.604 -3.429 1.00 66.12 89 GLU A N 1
ATOM 728 C CA . GLU A 1 89 ? 1.627 -12.988 -3.899 1.00 66.12 89 GLU A CA 1
ATOM 729 C C . GLU A 1 89 ? 1.440 -13.090 -5.421 1.00 66.12 89 GLU A C 1
ATOM 731 O O . GLU A 1 89 ? 2.188 -13.791 -6.106 1.00 66.12 89 GLU A O 1
ATOM 736 N N . VAL A 1 90 ? 0.490 -12.331 -5.976 1.00 67.25 90 VAL A N 1
ATOM 737 C CA . VAL A 1 90 ? 0.295 -12.207 -7.427 1.00 67.25 90 VAL A CA 1
ATOM 738 C C . VAL A 1 90 ? 1.533 -11.599 -8.086 1.00 67.25 90 VAL A C 1
ATOM 740 O O . VAL A 1 90 ? 1.949 -12.070 -9.144 1.00 67.25 90 VAL A O 1
ATOM 743 N N . SER A 1 91 ? 2.156 -10.595 -7.465 1.00 65.25 91 SER A N 1
ATOM 744 C CA . SER A 1 91 ? 3.377 -9.967 -7.971 1.00 65.25 91 SER A CA 1
ATOM 745 C C . SER A 1 91 ? 4.572 -10.926 -7.981 1.00 65.25 91 SER A C 1
ATOM 747 O O . SER A 1 91 ? 5.312 -10.965 -8.962 1.00 65.25 91 SER A O 1
ATOM 749 N N . GLU A 1 92 ? 4.758 -11.720 -6.923 1.00 64.50 92 GLU A N 1
ATOM 750 C CA . GLU A 1 92 ? 5.839 -12.712 -6.832 1.00 64.50 92 GLU A CA 1
ATOM 751 C C . GLU A 1 92 ? 5.639 -13.861 -7.834 1.00 64.50 92 GLU A C 1
ATOM 753 O O . GLU A 1 92 ? 6.581 -14.242 -8.533 1.00 64.50 92 GLU A O 1
ATOM 758 N N . LYS A 1 93 ? 4.406 -14.366 -7.982 1.00 61.53 93 LYS A N 1
ATOM 759 C CA . LYS A 1 93 ? 4.073 -15.404 -8.974 1.00 61.53 93 LYS A CA 1
ATOM 760 C C . LYS A 1 93 ? 4.224 -14.905 -10.414 1.00 61.53 93 LYS A C 1
ATOM 762 O O . LYS A 1 93 ? 4.741 -15.640 -11.254 1.00 61.53 93 LYS A O 1
ATOM 767 N N . LYS A 1 94 ? 3.822 -13.662 -10.707 1.00 62.97 94 LYS A N 1
ATOM 768 C CA . LYS A 1 94 ? 3.975 -13.053 -12.042 1.00 62.97 94 LYS A CA 1
ATOM 769 C C . LYS A 1 94 ? 5.443 -12.868 -12.428 1.00 62.97 94 LYS A C 1
ATOM 771 O O . LYS A 1 94 ? 5.799 -13.154 -13.568 1.00 62.97 94 LYS A O 1
ATOM 776 N N . GLU A 1 95 ? 6.296 -12.449 -11.494 1.00 64.44 95 GLU A N 1
ATOM 777 C CA . GLU A 1 95 ? 7.742 -12.351 -11.729 1.00 64.44 95 GLU A CA 1
ATOM 778 C C . GLU A 1 95 ? 8.409 -13.720 -11.897 1.00 64.44 95 GLU A C 1
ATOM 780 O O . GLU A 1 95 ? 9.206 -13.911 -12.816 1.00 64.44 95 GLU A O 1
ATOM 785 N N . ALA A 1 96 ? 8.042 -14.711 -11.078 1.00 66.25 96 ALA A N 1
ATOM 786 C CA . ALA A 1 96 ? 8.528 -16.080 -11.245 1.00 66.25 96 ALA A CA 1
ATOM 787 C C . ALA A 1 96 ? 8.147 -16.659 -12.621 1.00 66.25 96 ALA A C 1
ATOM 789 O O . ALA A 1 96 ? 8.985 -17.257 -13.296 1.00 66.25 96 ALA A O 1
ATOM 790 N N . TYR A 1 97 ? 6.914 -16.418 -13.076 1.00 59.16 97 TYR A N 1
ATOM 791 C CA . TYR A 1 97 ? 6.443 -16.839 -14.395 1.00 59.16 97 TYR A CA 1
ATOM 792 C C . TYR A 1 97 ? 7.186 -16.131 -15.539 1.00 59.16 97 TYR A C 1
ATOM 794 O O . TYR A 1 97 ? 7.621 -16.784 -16.487 1.00 59.16 97 TYR A O 1
ATOM 802 N N . LYS A 1 98 ? 7.417 -14.815 -15.431 1.00 63.16 98 LYS A N 1
ATOM 803 C CA . LYS A 1 98 ? 8.227 -14.049 -16.397 1.00 63.16 98 LYS A CA 1
ATOM 804 C C . LYS A 1 98 ? 9.651 -14.591 -16.507 1.00 63.16 98 LYS A C 1
ATOM 806 O O . LYS A 1 98 ? 10.140 -14.782 -17.617 1.00 63.16 98 LYS A O 1
ATOM 811 N N . ARG A 1 99 ? 10.296 -14.877 -15.370 1.00 64.19 99 ARG A N 1
ATOM 812 C CA . ARG A 1 99 ? 11.635 -15.490 -15.331 1.00 64.19 99 ARG A CA 1
ATOM 813 C C . ARG A 1 99 ? 11.639 -16.876 -15.967 1.00 64.19 99 ARG A C 1
ATOM 815 O O . ARG A 1 99 ? 12.541 -17.176 -16.735 1.00 64.19 99 ARG A O 1
ATOM 822 N N . MET A 1 100 ? 10.616 -17.691 -15.710 1.00 62.16 100 MET A N 1
ATOM 823 C CA . MET A 1 100 ? 10.481 -19.002 -16.351 1.00 62.16 100 MET A CA 1
ATOM 824 C C . MET A 1 100 ? 10.313 -18.921 -17.873 1.00 62.16 100 MET A C 1
ATOM 826 O O . MET A 1 100 ? 10.818 -19.798 -18.565 1.00 62.16 100 MET A O 1
ATOM 830 N N . ILE A 1 101 ? 9.609 -17.915 -18.403 1.00 56.72 101 ILE A N 1
ATOM 831 C CA . ILE A 1 101 ? 9.475 -17.730 -19.857 1.00 56.72 101 ILE A CA 1
ATOM 832 C C . ILE A 1 101 ? 10.773 -17.199 -20.465 1.00 56.72 101 ILE A C 1
ATOM 834 O O . ILE A 1 101 ? 11.197 -17.711 -21.493 1.00 56.72 101 ILE A O 1
ATOM 838 N N . ALA A 1 102 ? 11.427 -16.224 -19.827 1.00 58.62 102 ALA A N 1
ATOM 839 C CA . ALA A 1 102 ? 12.686 -15.669 -20.325 1.00 58.62 102 ALA A CA 1
ATOM 840 C C . ALA A 1 102 ? 13.785 -16.740 -20.452 1.00 58.62 102 ALA A C 1
ATOM 842 O O . ALA A 1 102 ? 14.489 -16.757 -21.449 1.00 58.62 102 ALA A O 1
ATOM 843 N N . VAL A 1 103 ? 13.860 -17.674 -19.496 1.00 54.53 103 VAL A N 1
ATOM 844 C CA . VAL A 1 103 ? 14.836 -18.783 -19.496 1.00 54.53 103 VAL A CA 1
ATOM 845 C C . VAL A 1 103 ? 14.496 -19.886 -20.514 1.00 54.53 103 VAL A C 1
ATOM 847 O O . VAL A 1 103 ? 15.350 -20.697 -20.839 1.00 54.53 103 VAL A O 1
ATOM 850 N N . LYS A 1 104 ? 13.256 -19.952 -21.021 1.00 41.75 104 LYS A N 1
ATOM 851 C CA . LYS A 1 104 ? 12.843 -20.932 -22.049 1.00 41.75 104 LYS A CA 1
ATOM 852 C C . LYS A 1 104 ? 12.975 -20.418 -23.486 1.00 41.75 104 LYS A C 1
ATOM 854 O O . LYS A 1 104 ? 12.730 -21.188 -24.410 1.00 41.75 104 LYS A O 1
ATOM 859 N N . SER A 1 105 ? 13.287 -19.136 -23.661 1.00 43.84 105 SER A N 1
ATOM 860 C CA . SER A 1 105 ? 13.463 -18.495 -24.970 1.00 43.84 105 SER A CA 1
ATOM 861 C C . SER A 1 105 ? 14.936 -18.363 -25.386 1.00 43.84 105 SER A C 1
ATOM 863 O O . SER A 1 105 ? 15.211 -17.724 -26.400 1.00 43.84 105 SER A O 1
ATOM 865 N N . GLU A 1 106 ? 15.854 -18.955 -24.619 1.00 40.12 106 GLU A N 1
ATOM 866 C CA . GLU A 1 106 ? 17.274 -19.171 -24.946 1.00 40.12 106 GLU A CA 1
ATOM 867 C C . GLU A 1 106 ? 17.521 -20.668 -25.178 1.00 40.12 106 GLU A C 1
ATOM 869 O O . GLU A 1 106 ? 18.333 -20.993 -26.073 1.00 40.12 106 GLU A O 1
#

Radius of gyration: 17.21 Å; chains: 1; bounding box: 32×33×48 Å

Foldseek 3Di:
DVVLVVVVVVVVVLLVLLVVLLVVLVVLVVQLVPDPDDVSNVVSVVVNVVSLVVNVVSLVVLVVVVVDPSDPDSPVSVVSNVVSVVSVVVVVVVVVVVVVVVVVVD